Protein AF-A0A8S8ZD46-F1 (afdb_monomer_lite)

Foldseek 3Di:
DDDDDLLLVQLVVLDVVCDDVNLLVCVVVVVVVVVCVRRVVCSQVVDDPDDNLCNQLVSCLNVVVVVCVSVVFAKDAQDQDPNDTFGMKGNDPVQCVVPVVRMDTDDRD

Secondary structure (DSSP, 8-state):
-----HHHHHHHHHHHHH-HHHHHHHHHTT-HHHHHHHHHHHHHHH--SS-HHHHHHHHHHHHHHHHHHHTT---EEEEEETTEEEEEEES-HHHHHH-GGG-EEE---

Structure (mmCIF, N/CA/C/O backbone):
data_AF-A0A8S8ZD46-F1
#
_entry.id   AF-A0A8S8ZD46-F1
#
loop_
_atom_site.group_PDB
_atom_site.id
_atom_site.type_symbol
_atom_site.label_atom_id
_atom_site.label_alt_id
_atom_site.label_comp_id
_atom_site.label_asym_id
_atom_site.label_entity_id
_atom_site.label_seq_id
_atom_site.pdbx_PDB_ins_code
_atom_site.Cartn_x
_atom_site.Cartn_y
_atom_site.Cartn_z
_atom_site.occupancy
_atom_site.B_iso_or_equiv
_atom_site.auth_seq_id
_atom_site.auth_comp_id
_atom_site.auth_asym_id
_atom_site.auth_atom_id
_atom_site.pdbx_PDB_model_num
ATOM 1 N N . MET A 1 1 ? 15.246 7.289 11.666 1.00 37.81 1 MET A N 1
ATOM 2 C CA . MET A 1 1 ? 14.173 7.500 12.657 1.00 37.81 1 MET A CA 1
ATOM 3 C C . MET A 1 1 ? 13.062 8.178 11.888 1.00 37.81 1 MET A C 1
ATOM 5 O O . MET A 1 1 ? 13.289 9.280 11.414 1.00 37.81 1 MET A O 1
ATOM 9 N N . SER A 1 2 ? 11.993 7.453 11.565 1.00 46.28 2 SER A N 1
ATOM 10 C CA . SER A 1 2 ? 10.880 8.008 10.793 1.00 46.28 2 SER A CA 1
ATOM 11 C C . SER A 1 2 ? 10.233 9.128 11.597 1.00 46.28 2 SER A C 1
ATOM 13 O O . SER A 1 2 ? 9.958 8.937 12.778 1.00 46.28 2 SER A O 1
ATOM 15 N N . GLU A 1 3 ? 10.012 10.283 10.976 1.00 54.66 3 GLU A N 1
ATOM 16 C CA . GLU A 1 3 ? 9.037 11.240 11.492 1.00 54.66 3 GLU A CA 1
ATOM 17 C C . GLU A 1 3 ? 7.714 10.485 11.685 1.00 54.66 3 GLU A C 1
ATOM 19 O O . GLU A 1 3 ? 7.254 9.808 10.760 1.00 54.66 3 GLU A O 1
ATOM 24 N N . ASN A 1 4 ? 7.168 10.504 12.905 1.00 70.62 4 ASN A N 1
ATOM 25 C CA . ASN A 1 4 ? 5.890 9.861 13.204 1.00 70.62 4 ASN A CA 1
ATOM 26 C C . ASN A 1 4 ? 4.813 10.529 12.351 1.00 70.62 4 ASN A C 1
ATOM 28 O O . ASN A 1 4 ? 4.497 11.702 12.548 1.00 70.62 4 ASN A O 1
ATOM 32 N N . SER A 1 5 ? 4.284 9.788 11.382 1.00 87.50 5 SER A N 1
ATOM 33 C CA . SER A 1 5 ? 3.160 10.225 10.567 1.00 87.50 5 SER A CA 1
ATOM 34 C C . SER A 1 5 ? 1.896 9.641 11.187 1.00 87.50 5 SER A C 1
ATOM 36 O O . SER A 1 5 ? 1.765 8.415 11.188 1.00 87.50 5 SER A O 1
ATOM 38 N N . PRO A 1 6 ? 0.938 10.470 11.644 1.00 93.12 6 PRO A N 1
ATOM 39 C CA . PRO A 1 6 ? -0.323 9.978 12.199 1.00 93.12 6 PRO A CA 1
ATOM 40 C C . PRO A 1 6 ? -1.069 9.034 11.246 1.00 93.12 6 PRO A C 1
ATOM 42 O O . PRO A 1 6 ? -1.745 8.116 11.694 1.00 93.12 6 PRO A O 1
ATOM 45 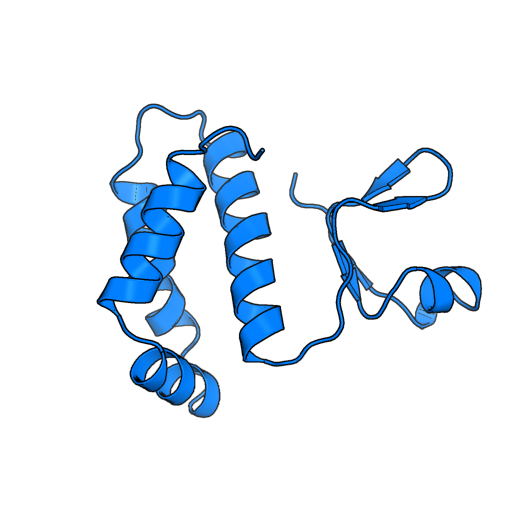N N . ILE A 1 7 ? -0.904 9.225 9.928 1.00 95.00 7 ILE A N 1
ATOM 46 C CA . ILE A 1 7 ? -1.457 8.344 8.889 1.00 95.00 7 ILE A CA 1
ATOM 47 C C . ILE A 1 7 ? -0.860 6.939 8.981 1.00 95.00 7 ILE A C 1
ATOM 49 O O . ILE A 1 7 ? -1.589 5.953 8.914 1.00 95.00 7 ILE A O 1
ATOM 53 N N . LYS A 1 8 ? 0.467 6.842 9.123 1.00 94.44 8 LYS A N 1
ATOM 54 C CA . LYS A 1 8 ? 1.169 5.555 9.218 1.00 94.44 8 LYS A CA 1
ATOM 55 C C . LYS A 1 8 ? 0.837 4.863 10.530 1.00 94.44 8 LYS A C 1
ATOM 57 O O . LYS A 1 8 ? 0.559 3.671 10.512 1.00 94.44 8 LYS A O 1
ATOM 62 N N . ASP A 1 9 ? 0.814 5.615 11.625 1.00 95.12 9 ASP A N 1
ATOM 63 C CA . ASP A 1 9 ? 0.495 5.082 12.948 1.00 95.12 9 ASP A CA 1
ATOM 64 C C . ASP A 1 9 ? -0.918 4.473 12.958 1.00 95.12 9 ASP A C 1
ATOM 66 O O . ASP A 1 9 ? -1.074 3.299 13.289 1.00 95.12 9 ASP A O 1
ATOM 70 N N . ALA A 1 10 ? -1.925 5.209 12.471 1.00 95.88 10 ALA A N 1
ATOM 71 C CA . ALA A 1 10 ? -3.298 4.708 12.373 1.00 95.88 10 ALA A CA 1
ATOM 72 C C . ALA A 1 10 ? -3.438 3.522 11.402 1.00 95.88 10 ALA A C 1
ATOM 74 O O . ALA A 1 10 ? -4.182 2.580 11.670 1.00 95.88 10 ALA A O 1
ATOM 75 N N . LEU A 1 11 ? -2.715 3.537 10.276 1.00 97.00 11 LEU A N 1
ATOM 76 C CA . LEU A 1 11 ? -2.713 2.422 9.327 1.00 97.00 11 LEU A CA 1
ATOM 77 C C . LEU A 1 11 ? -2.217 1.128 9.985 1.00 97.00 11 LEU A C 1
ATOM 79 O O . LEU A 1 11 ? -2.868 0.091 9.856 1.00 97.00 11 LEU A O 1
ATOM 83 N N . TYR A 1 12 ? -1.072 1.178 10.669 1.00 96.50 12 TYR A N 1
ATOM 84 C CA . TYR A 1 12 ? -0.498 -0.005 11.310 1.00 96.50 12 TYR A CA 1
ATOM 85 C C . TYR A 1 12 ? -1.317 -0.461 12.520 1.00 96.50 12 TYR A C 1
ATOM 87 O O . TYR A 1 12 ? -1.492 -1.664 12.691 1.00 96.50 12 TYR A O 1
ATOM 95 N N . GLU A 1 13 ? -1.918 0.460 13.277 1.00 96.88 13 GLU A N 1
ATOM 96 C CA . GLU A 1 13 ? -2.890 0.116 14.321 1.00 96.88 13 GLU A CA 1
ATOM 97 C C . GLU A 1 13 ? -4.098 -0.644 13.741 1.00 96.88 13 GLU A C 1
ATOM 99 O O . GLU A 1 13 ? -4.503 -1.678 14.272 1.00 96.88 13 GLU A O 1
ATOM 104 N N . ASN A 1 14 ? -4.649 -0.202 12.605 1.00 97.25 14 ASN A N 1
ATOM 105 C CA . ASN A 1 14 ? -5.749 -0.913 11.949 1.00 97.25 14 ASN A CA 1
ATOM 106 C C . ASN A 1 14 ? -5.335 -2.300 11.436 1.00 97.25 14 ASN A C 1
ATOM 108 O O . ASN A 1 14 ? -6.110 -3.249 11.555 1.00 97.25 14 ASN A O 1
ATOM 112 N N . ILE A 1 15 ? -4.122 -2.437 10.888 1.00 97.69 15 ILE A N 1
ATOM 113 C CA . ILE A 1 15 ? -3.565 -3.735 10.472 1.00 97.69 15 ILE A CA 1
ATOM 114 C C . ILE A 1 15 ? -3.489 -4.686 11.672 1.00 97.69 15 ILE A C 1
ATOM 116 O O . ILE A 1 15 ? -3.968 -5.819 11.588 1.00 97.69 15 ILE A O 1
ATOM 120 N N . GLU A 1 16 ? -2.942 -4.221 12.797 1.00 97.38 16 GLU A N 1
ATOM 121 C CA . GLU A 1 16 ? -2.850 -5.001 14.035 1.00 97.38 16 GLU A CA 1
ATOM 122 C C . GLU A 1 16 ? -4.235 -5.407 14.558 1.00 97.38 16 GLU A C 1
ATOM 124 O O . GLU A 1 16 ? -4.444 -6.567 14.916 1.00 97.38 16 GLU A O 1
ATOM 129 N N . ASN A 1 17 ? -5.204 -4.487 14.532 1.00 97.38 17 ASN A N 1
ATOM 130 C CA . ASN A 1 17 ? -6.574 -4.735 14.983 1.00 97.38 17 ASN A CA 1
ATOM 131 C C . ASN A 1 17 ? -7.326 -5.763 14.122 1.00 97.38 17 ASN A C 1
ATOM 133 O O . ASN A 1 17 ? -8.133 -6.533 14.648 1.00 97.38 17 ASN A O 1
ATOM 137 N N . VAL A 1 18 ? -7.097 -5.785 12.804 1.00 97.38 18 VAL A N 1
ATOM 138 C CA . VAL A 1 18 ? -7.700 -6.791 11.909 1.00 97.38 18 VAL A CA 1
ATOM 139 C C . VAL A 1 18 ? -7.020 -8.152 12.074 1.00 97.38 18 VAL A C 1
ATOM 141 O O . VAL A 1 18 ? -7.702 -9.180 12.053 1.00 97.38 18 VAL A O 1
ATOM 144 N N . GLY A 1 19 ? -5.699 -8.156 12.261 1.00 97.19 19 GLY A N 1
ATOM 145 C CA . GLY A 1 19 ? -4.886 -9.350 12.457 1.00 97.19 19 GLY A CA 1
ATOM 146 C C . GLY A 1 19 ? -4.425 -10.007 11.152 1.00 97.19 19 GLY A C 1
ATOM 147 O O . GLY A 1 19 ? -5.190 -10.177 10.200 1.00 97.19 19 GLY A O 1
ATOM 148 N N . GLU A 1 20 ? -3.161 -10.435 11.141 1.00 95.19 20 GLU A N 1
ATOM 149 C CA . GLU A 1 20 ? -2.457 -10.995 9.977 1.00 95.19 20 GLU A CA 1
ATOM 150 C C . GLU A 1 20 ? -3.205 -12.174 9.330 1.00 95.19 20 GLU A C 1
ATOM 152 O O . GLU A 1 20 ? -3.478 -12.144 8.131 1.00 95.19 20 GLU A O 1
ATOM 157 N N . GLU A 1 21 ? -3.648 -13.165 10.117 1.00 96.56 21 GLU A N 1
ATOM 158 C CA . GLU A 1 21 ? -4.374 -14.333 9.591 1.00 96.56 21 GLU A CA 1
ATOM 159 C C . GLU A 1 21 ? -5.636 -13.936 8.815 1.00 96.56 21 GLU A C 1
ATOM 161 O O . GLU A 1 21 ? -5.961 -14.520 7.776 1.00 96.56 21 GLU A O 1
ATOM 166 N N . LYS A 1 22 ? -6.368 -12.931 9.310 1.00 97.50 22 LYS A N 1
ATOM 167 C CA . LYS A 1 22 ? -7.586 -12.461 8.655 1.00 97.50 22 LYS A CA 1
ATOM 168 C C . LYS A 1 22 ? -7.252 -11.721 7.366 1.00 97.50 22 LYS A C 1
ATOM 170 O O . LYS A 1 22 ? -7.943 -11.923 6.368 1.00 97.50 22 LYS A O 1
ATOM 175 N N . ILE A 1 23 ? -6.202 -10.903 7.371 1.00 97.62 23 ILE A N 1
ATOM 176 C CA . ILE A 1 23 ? -5.731 -10.185 6.183 1.00 97.62 23 ILE A CA 1
ATOM 177 C C . ILE A 1 23 ? -5.294 -11.181 5.105 1.00 97.62 23 ILE A C 1
ATOM 179 O O . ILE A 1 23 ? -5.751 -11.077 3.968 1.00 97.62 23 ILE A O 1
ATOM 183 N N . HIS A 1 24 ? -4.515 -12.206 5.463 1.00 96.38 24 HIS A N 1
ATOM 184 C CA . HIS A 1 24 ? -4.118 -13.277 4.541 1.00 96.38 24 HIS A CA 1
ATOM 185 C C . HIS A 1 24 ? -5.319 -14.007 3.951 1.00 96.38 24 HIS A C 1
ATOM 187 O O . HIS A 1 24 ? -5.375 -14.221 2.742 1.00 96.38 24 HIS A O 1
ATOM 193 N N . GLN A 1 25 ? -6.320 -14.347 4.768 1.00 97.50 25 GLN A N 1
ATOM 194 C CA . GLN A 1 25 ? -7.554 -14.951 4.263 1.00 97.50 25 GLN A CA 1
ATOM 195 C C . GLN A 1 25 ? -8.274 -14.041 3.266 1.00 97.50 25 GLN A C 1
ATOM 197 O O . GLN A 1 25 ? -8.801 -14.531 2.270 1.00 97.50 25 GLN A O 1
ATOM 202 N N . LEU A 1 26 ? -8.331 -12.732 3.516 1.00 97.62 26 LEU A N 1
ATOM 203 C CA . LEU A 1 26 ? -8.965 -11.792 2.594 1.00 97.62 26 LEU A CA 1
ATOM 204 C C . LEU A 1 26 ? -8.182 -11.674 1.279 1.00 97.62 26 LEU A C 1
ATOM 206 O O . LEU A 1 26 ? -8.805 -11.695 0.219 1.00 97.62 26 LEU A O 1
ATOM 210 N N . LEU A 1 27 ? -6.846 -11.629 1.337 1.00 95.75 27 LEU A N 1
ATOM 211 C CA . LEU A 1 27 ? -5.974 -11.606 0.155 1.00 95.75 27 LEU A CA 1
ATOM 212 C C . LEU A 1 27 ? -6.148 -12.870 -0.695 1.00 95.75 27 LEU A C 1
ATOM 214 O O . LEU A 1 27 ? -6.366 -12.770 -1.896 1.00 95.75 27 LEU A O 1
ATOM 218 N N . LEU A 1 28 ? -6.145 -14.052 -0.070 1.00 95.81 28 LEU A N 1
ATOM 219 C CA . LEU A 1 28 ? -6.335 -15.338 -0.757 1.00 95.81 28 LEU A CA 1
ATOM 220 C C . LEU A 1 28 ? -7.707 -15.484 -1.431 1.00 95.81 28 LEU A C 1
ATOM 222 O O . LEU A 1 28 ? -7.865 -16.316 -2.319 1.00 95.81 28 LEU A O 1
ATOM 226 N N . ASN A 1 29 ? -8.701 -14.715 -0.987 1.00 96.56 29 ASN A N 1
ATOM 227 C CA . ASN A 1 29 ? -10.061 -14.730 -1.525 1.00 96.56 29 ASN A CA 1
ATOM 228 C C . ASN A 1 29 ? -10.372 -13.502 -2.402 1.00 96.56 29 ASN A C 1
ATOM 230 O O . ASN A 1 29 ? -11.551 -13.214 -2.640 1.00 96.56 29 ASN A O 1
ATOM 234 N N . ASP A 1 30 ? -9.346 -12.756 -2.829 1.00 95.00 30 ASP A N 1
ATOM 235 C CA . ASP A 1 30 ? -9.452 -11.543 -3.651 1.00 95.00 30 ASP A CA 1
ATOM 236 C C . ASP A 1 30 ? -10.402 -10.478 -3.062 1.00 95.00 30 ASP A C 1
ATOM 238 O O . ASP A 1 30 ? -11.063 -9.717 -3.776 1.00 95.00 30 ASP A O 1
ATOM 242 N N . LYS A 1 31 ? -10.509 -10.405 -1.728 1.00 97.19 31 LYS A N 1
ATOM 243 C CA . LYS A 1 31 ? -11.406 -9.483 -1.008 1.00 97.19 31 LYS A CA 1
ATOM 244 C C . LYS A 1 31 ? -10.766 -8.117 -0.760 1.00 97.19 31 LYS A C 1
ATOM 246 O O . LYS A 1 31 ? -10.874 -7.568 0.331 1.00 97.19 31 LYS A O 1
ATOM 251 N N . PHE A 1 32 ? -10.133 -7.537 -1.778 1.00 93.00 32 PHE A N 1
ATOM 252 C CA . PHE A 1 32 ? -9.381 -6.281 -1.656 1.00 93.00 32 PHE A CA 1
ATOM 253 C C . PHE A 1 32 ? -10.222 -5.101 -1.149 1.00 93.00 32 PHE A C 1
ATOM 255 O O . PHE A 1 32 ? -9.740 -4.327 -0.326 1.00 93.00 32 PHE A O 1
ATOM 262 N N . SER A 1 33 ? -11.487 -4.988 -1.573 1.00 95.81 33 SER A N 1
ATOM 263 C CA . SER A 1 33 ? -12.402 -3.952 -1.067 1.00 95.81 33 SER A CA 1
ATOM 264 C C . SER A 1 33 ? -12.614 -4.065 0.442 1.00 95.81 33 SER A C 1
ATOM 266 O O . SER A 1 33 ? -12.526 -3.067 1.141 1.00 95.81 33 SER A O 1
ATOM 268 N N . GLU A 1 34 ? -12.796 -5.283 0.959 1.00 97.44 34 GLU A N 1
ATOM 269 C CA . GLU A 1 34 ? -12.987 -5.514 2.395 1.00 97.44 34 GLU A CA 1
ATOM 270 C C . GLU A 1 34 ? -11.707 -5.209 3.191 1.00 97.44 34 GLU A C 1
ATOM 272 O O . GLU A 1 34 ? -11.779 -4.697 4.307 1.00 97.44 34 GLU A O 1
ATOM 277 N N . ILE A 1 35 ? -10.527 -5.482 2.621 1.00 96.94 35 ILE A N 1
ATOM 278 C CA . ILE A 1 35 ? -9.246 -5.089 3.228 1.00 96.94 35 ILE A CA 1
ATOM 279 C C . ILE A 1 35 ? -9.168 -3.561 3.323 1.00 96.94 35 ILE A C 1
ATOM 281 O O . ILE A 1 35 ? -8.835 -3.027 4.379 1.00 96.94 35 ILE A O 1
ATOM 285 N N . PHE A 1 36 ? -9.515 -2.848 2.247 1.00 96.19 36 PHE A N 1
ATOM 286 C CA . PHE A 1 36 ? -9.500 -1.388 2.238 1.00 96.19 36 PHE A CA 1
ATOM 287 C C . PHE A 1 36 ? -10.507 -0.787 3.229 1.00 96.19 36 PHE A C 1
ATOM 289 O O . PHE A 1 36 ? -10.119 0.069 4.019 1.00 96.19 36 PHE A O 1
ATOM 296 N N . GLU A 1 37 ? -11.751 -1.268 3.249 1.00 96.88 37 GLU A N 1
ATOM 297 C CA . GLU A 1 37 ? -12.802 -0.821 4.180 1.00 96.88 37 GLU A CA 1
ATOM 298 C C . GLU A 1 37 ? -12.399 -1.011 5.650 1.00 96.88 37 GLU A C 1
ATOM 300 O O . GLU A 1 37 ? -12.718 -0.188 6.504 1.00 96.88 37 GLU A O 1
ATOM 305 N N . LYS A 1 38 ? -11.685 -2.099 5.967 1.00 96.25 38 LYS A N 1
ATOM 306 C CA . LYS A 1 38 ? -11.268 -2.398 7.345 1.00 96.25 38 LYS A CA 1
ATOM 307 C C . LYS A 1 38 ? -10.002 -1.669 7.778 1.00 96.25 38 LYS A C 1
ATOM 309 O O . LYS A 1 38 ? -9.837 -1.437 8.970 1.00 96.25 38 LYS A O 1
ATOM 314 N N . ILE A 1 39 ? -9.100 -1.370 6.844 1.00 97.19 39 ILE A N 1
ATOM 315 C CA . ILE A 1 39 ? -7.745 -0.904 7.166 1.00 97.19 39 ILE A CA 1
ATOM 316 C C . ILE A 1 39 ? -7.505 0.531 6.700 1.00 97.19 39 ILE A C 1
ATOM 318 O O . ILE A 1 39 ? -7.050 1.360 7.486 1.00 97.19 39 ILE A O 1
ATOM 322 N N . GLY A 1 40 ? -7.796 0.830 5.433 1.00 95.12 40 GLY A N 1
ATOM 323 C CA . GLY A 1 40 ? -7.473 2.111 4.803 1.00 95.12 40 GLY A CA 1
ATOM 324 C C . GLY A 1 40 ? -8.541 3.184 5.004 1.00 95.12 40 GLY A C 1
ATOM 325 O O . GLY A 1 40 ? -8.214 4.329 5.311 1.00 95.12 40 GLY A O 1
ATOM 326 N N . GLU A 1 41 ? -9.818 2.828 4.867 1.00 95.25 41 GLU A N 1
ATOM 327 C CA . GLU A 1 41 ? -10.925 3.778 5.005 1.00 95.25 41 GLU A CA 1
ATOM 328 C C . GLU A 1 41 ? -10.986 4.458 6.387 1.00 95.25 41 GLU A C 1
ATOM 330 O O . GLU A 1 41 ? -11.131 5.686 6.417 1.00 95.25 41 GLU A O 1
ATOM 335 N N . PRO A 1 42 ? -10.782 3.754 7.522 1.00 95.50 42 PRO A N 1
ATOM 336 C CA . PRO A 1 42 ? -10.796 4.398 8.834 1.00 95.50 42 PRO A CA 1
ATOM 337 C C . PRO A 1 42 ? -9.707 5.469 8.974 1.00 95.50 42 PRO A C 1
ATOM 339 O O . PRO A 1 42 ? -9.972 6.548 9.495 1.00 95.50 42 PRO A O 1
ATOM 342 N N . VAL A 1 43 ? -8.516 5.256 8.396 1.00 94.38 43 VAL A N 1
ATOM 343 C CA . VAL A 1 43 ? -7.426 6.254 8.411 1.00 94.38 43 VAL A CA 1
ATOM 344 C C . VAL A 1 43 ? -7.866 7.568 7.755 1.00 94.38 43 VAL A C 1
ATOM 346 O O . VAL A 1 43 ? -7.568 8.655 8.255 1.00 94.38 43 VAL A O 1
ATOM 349 N N . ILE A 1 44 ? -8.612 7.484 6.648 1.00 91.88 44 ILE A N 1
ATOM 350 C CA . ILE A 1 44 ? -9.119 8.658 5.923 1.00 91.88 44 ILE A CA 1
ATOM 351 C C . ILE A 1 44 ? -10.182 9.396 6.745 1.00 91.88 44 ILE A C 1
ATOM 353 O O . ILE A 1 44 ? -10.213 10.634 6.727 1.00 91.88 44 ILE A O 1
ATOM 357 N N . GLN A 1 45 ? -11.054 8.646 7.423 1.00 91.38 45 GLN A N 1
ATOM 358 C CA . GLN A 1 45 ? -12.194 9.169 8.178 1.00 91.38 45 GLN A CA 1
ATOM 359 C C . GLN A 1 45 ? -11.782 9.787 9.523 1.00 91.38 45 GLN A C 1
ATOM 361 O O . GLN A 1 45 ? -12.298 10.851 9.893 1.00 91.38 45 GLN A O 1
ATOM 366 N N . ASP A 1 46 ? -10.839 9.154 10.221 1.00 89.75 46 ASP A N 1
ATOM 367 C CA . ASP A 1 46 ? -10.436 9.518 11.579 1.00 89.75 46 ASP A CA 1
ATOM 368 C C . ASP A 1 46 ? -9.462 10.701 11.592 1.00 89.75 46 ASP A C 1
ATOM 370 O O . ASP A 1 46 ? -9.516 11.556 12.483 1.00 89.75 46 ASP A O 1
ATOM 374 N N . ILE A 1 47 ? -8.617 10.827 10.563 1.00 88.50 47 ILE A N 1
ATOM 375 C CA . ILE A 1 47 ? -7.599 11.879 10.492 1.00 88.50 47 ILE A CA 1
ATOM 376 C C . ILE A 1 47 ? -8.067 13.019 9.581 1.00 88.50 47 ILE A C 1
ATOM 378 O O . ILE A 1 47 ? -7.975 12.981 8.350 1.00 88.50 47 ILE A O 1
ATOM 382 N N . LYS A 1 48 ? -8.569 14.082 10.218 1.00 87.00 48 LYS A N 1
ATOM 383 C CA . LYS A 1 48 ? -9.123 15.275 9.546 1.00 87.00 48 LYS A CA 1
ATOM 384 C C . LYS A 1 48 ? -8.190 16.485 9.524 1.00 87.00 48 LYS A C 1
ATOM 386 O O . LYS A 1 48 ? -8.467 17.445 8.819 1.00 87.00 48 LYS A O 1
ATOM 391 N N . SER A 1 49 ? -7.125 16.470 10.324 1.00 88.25 49 SER A N 1
ATOM 392 C CA . SER A 1 49 ? -6.231 17.620 10.523 1.00 88.25 49 SER A CA 1
ATOM 393 C C . SER A 1 49 ? -5.083 17.710 9.516 1.00 88.25 49 SER A C 1
ATOM 395 O O . SER A 1 49 ? -4.325 18.673 9.565 1.00 88.25 49 SER A O 1
ATOM 397 N N . ILE A 1 50 ? -4.930 16.704 8.655 1.00 89.25 50 ILE A N 1
ATOM 398 C CA . ILE A 1 50 ? -3.893 16.632 7.623 1.00 89.25 50 ILE A CA 1
ATOM 399 C C . ILE A 1 50 ? -4.525 17.012 6.285 1.00 89.25 50 ILE A C 1
ATOM 401 O O . ILE A 1 50 ? -5.686 16.681 6.031 1.00 89.25 50 ILE A O 1
ATOM 405 N N . GLU A 1 51 ? -3.766 17.734 5.466 1.00 92.06 51 GLU A N 1
ATOM 406 C CA . GLU A 1 51 ? -4.171 18.118 4.117 1.00 92.06 51 GLU A CA 1
ATOM 407 C C . GLU A 1 51 ? -4.501 16.858 3.288 1.00 92.06 51 GLU A C 1
ATOM 409 O O . GLU A 1 51 ? -3.912 15.794 3.486 1.00 92.06 51 GLU A O 1
ATOM 414 N N . GLU A 1 52 ? -5.531 16.929 2.440 1.00 90.25 52 GLU A N 1
ATOM 415 C CA . GLU A 1 52 ? -6.090 15.737 1.795 1.00 90.25 52 GLU A CA 1
ATOM 416 C C . GLU A 1 52 ? -5.069 15.030 0.910 1.00 90.25 52 GLU A C 1
ATOM 418 O O . GLU A 1 52 ? -4.945 13.810 0.986 1.00 90.25 52 GLU A O 1
ATOM 423 N N . TYR A 1 53 ? -4.325 15.783 0.108 1.00 89.44 53 TYR A N 1
ATOM 424 C CA . TYR A 1 53 ? -3.336 15.234 -0.802 1.00 89.44 53 TYR A CA 1
ATOM 425 C C . TYR A 1 53 ? -2.190 14.550 -0.037 1.00 89.44 53 TYR A C 1
ATOM 427 O O . TYR A 1 53 ? -1.906 13.379 -0.290 1.00 89.44 53 TYR A O 1
ATOM 435 N N . GLU A 1 54 ? -1.638 15.190 1.000 1.00 90.50 54 GLU A N 1
ATOM 436 C CA . GLU A 1 54 ? -0.661 14.555 1.903 1.00 90.50 54 GLU A CA 1
ATOM 437 C C . GLU A 1 54 ? -1.217 13.274 2.551 1.00 90.50 54 GLU A C 1
ATOM 439 O O . GLU A 1 54 ? -0.533 12.244 2.621 1.00 90.50 54 GLU A O 1
ATOM 444 N N . LYS A 1 55 ? -2.474 13.315 3.009 1.00 92.44 55 LYS A N 1
ATOM 445 C CA . LYS A 1 55 ? -3.146 12.180 3.649 1.00 92.44 55 LYS A CA 1
ATOM 446 C C . LYS A 1 55 ? -3.289 10.996 2.696 1.00 92.44 55 LYS A C 1
ATOM 448 O O . LYS A 1 55 ? -2.910 9.879 3.057 1.00 92.44 55 LYS A O 1
ATOM 453 N N . TYR A 1 56 ? -3.837 11.221 1.504 1.00 92.81 56 TYR A N 1
ATOM 454 C CA . TYR A 1 56 ? -4.063 10.159 0.526 1.00 92.81 56 TYR A CA 1
ATOM 455 C C . TYR A 1 56 ? -2.746 9.615 -0.031 1.00 92.81 56 TYR A C 1
ATOM 457 O O . TYR A 1 56 ? -2.605 8.395 -0.106 1.00 92.81 56 TYR A O 1
ATOM 465 N N . GLY A 1 57 ? -1.770 10.476 -0.340 1.00 92.94 57 GLY A N 1
ATOM 466 C CA . GLY A 1 57 ? -0.452 10.055 -0.820 1.00 92.94 57 GLY A CA 1
ATOM 467 C C . GLY A 1 57 ? 0.280 9.187 0.205 1.00 92.94 57 GLY A C 1
ATOM 468 O O . GLY A 1 57 ? 0.709 8.074 -0.103 1.00 92.94 57 GLY A O 1
ATOM 469 N N . THR A 1 58 ? 0.317 9.629 1.468 1.00 93.31 58 THR A N 1
ATOM 470 C CA . THR A 1 58 ? 0.970 8.876 2.552 1.00 93.31 58 THR A CA 1
ATOM 471 C C . THR A 1 58 ? 0.300 7.526 2.805 1.00 93.31 58 THR A C 1
ATOM 473 O O . THR A 1 58 ? 0.992 6.519 3.017 1.00 93.31 58 THR A O 1
ATOM 476 N N . LEU A 1 59 ? -1.038 7.489 2.793 1.00 95.31 59 LEU A N 1
ATOM 477 C CA . LEU A 1 59 ? -1.800 6.253 2.952 1.00 95.31 59 LEU A CA 1
ATOM 478 C C . LEU A 1 59 ? -1.535 5.304 1.782 1.00 95.31 59 LEU A C 1
ATOM 480 O O . LEU A 1 59 ? -1.236 4.136 2.013 1.00 95.31 59 LEU A O 1
ATOM 484 N N . ALA A 1 60 ? -1.601 5.798 0.546 1.00 94.75 60 ALA A N 1
ATOM 485 C CA . ALA A 1 60 ? -1.387 4.991 -0.646 1.00 94.75 60 ALA A CA 1
ATOM 486 C C . ALA A 1 60 ? 0.031 4.398 -0.687 1.00 94.75 60 ALA A C 1
ATOM 488 O O . ALA A 1 60 ? 0.165 3.188 -0.881 1.00 94.75 60 ALA A O 1
ATOM 489 N N . GLU A 1 61 ? 1.073 5.195 -0.413 1.00 94.75 61 GLU A N 1
ATOM 490 C CA . GLU A 1 61 ? 2.467 4.723 -0.352 1.00 94.75 61 GLU A CA 1
ATOM 491 C C . GLU A 1 61 ? 2.629 3.620 0.707 1.00 94.75 61 GLU A C 1
ATOM 493 O O . GLU A 1 61 ? 3.166 2.538 0.441 1.00 94.75 61 GLU A O 1
ATOM 498 N N . SER A 1 62 ? 2.147 3.883 1.925 1.00 94.88 62 SER A N 1
ATOM 499 C CA . SER A 1 62 ? 2.370 3.005 3.079 1.00 94.88 62 SER A CA 1
ATOM 500 C C . SER A 1 62 ? 1.551 1.722 2.987 1.00 94.88 62 SER A C 1
ATOM 502 O O . SER A 1 62 ? 2.066 0.637 3.262 1.00 94.88 62 SER A O 1
ATOM 504 N N . PHE A 1 63 ? 0.297 1.824 2.551 1.00 96.19 63 PHE A N 1
ATOM 505 C CA . PHE A 1 63 ? -0.587 0.674 2.432 1.00 96.19 63 PHE A CA 1
ATOM 506 C C . PHE A 1 63 ? -0.198 -0.218 1.252 1.00 96.19 63 PHE A C 1
ATOM 508 O O . PHE A 1 63 ? -0.165 -1.438 1.400 1.00 96.19 63 PHE A O 1
ATOM 515 N N . THR A 1 64 ? 0.206 0.368 0.117 1.00 95.62 64 THR A N 1
ATOM 516 C CA . THR A 1 64 ? 0.756 -0.403 -1.011 1.00 95.62 64 THR A CA 1
ATOM 517 C C . THR A 1 64 ? 2.009 -1.163 -0.590 1.00 95.62 64 THR A C 1
ATOM 519 O O . THR A 1 64 ? 2.147 -2.343 -0.903 1.00 95.62 64 THR A O 1
ATOM 522 N N . HIS A 1 65 ? 2.904 -0.524 0.172 1.00 95.12 65 HIS A N 1
ATOM 523 C CA . HIS A 1 65 ? 4.093 -1.198 0.686 1.00 95.12 65 HIS A CA 1
ATOM 524 C C . HIS A 1 65 ? 3.756 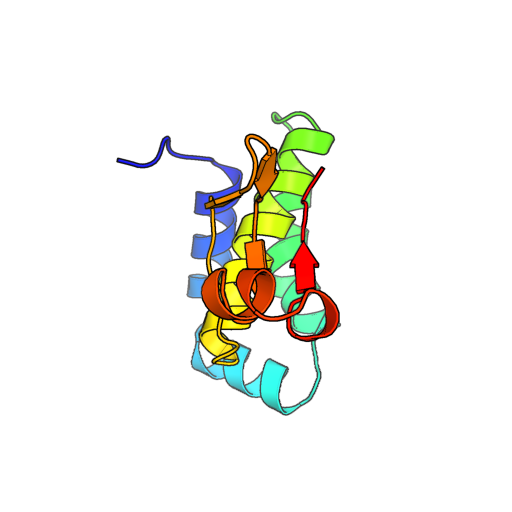-2.406 1.569 1.00 95.12 65 HIS A C 1
ATOM 526 O O . HIS A 1 65 ? 4.364 -3.467 1.408 1.00 95.12 65 HIS A O 1
ATOM 532 N N . TYR A 1 66 ? 2.797 -2.250 2.485 1.00 96.12 66 TYR A N 1
ATOM 533 C CA . TYR A 1 66 ? 2.319 -3.350 3.316 1.00 96.12 66 TYR A CA 1
ATOM 534 C C . TYR A 1 66 ? 1.777 -4.495 2.452 1.00 96.12 66 TYR A C 1
ATOM 536 O O . TYR A 1 66 ? 2.282 -5.611 2.523 1.00 96.12 66 TYR A O 1
ATOM 544 N N . LEU A 1 67 ? 0.839 -4.201 1.549 1.00 95.69 67 LEU A N 1
ATOM 545 C CA . LEU A 1 67 ? 0.224 -5.195 0.669 1.00 95.69 67 LEU A CA 1
ATOM 546 C C . LEU A 1 67 ? 1.253 -5.950 -0.184 1.00 95.69 67 LEU A C 1
ATOM 548 O O . LEU A 1 67 ? 1.172 -7.169 -0.316 1.00 95.69 67 LEU A O 1
ATOM 552 N N . PHE A 1 68 ? 2.244 -5.257 -0.745 1.00 95.81 68 PHE A N 1
ATOM 553 C CA . PHE A 1 68 ? 3.306 -5.906 -1.518 1.00 95.81 68 PHE A CA 1
ATOM 554 C C . PHE A 1 68 ? 4.182 -6.811 -0.657 1.00 95.81 68 PHE A C 1
ATOM 556 O O . PHE A 1 68 ? 4.616 -7.855 -1.138 1.00 95.81 68 PHE A O 1
ATOM 563 N N . THR A 1 69 ? 4.406 -6.444 0.606 1.00 94.88 69 THR A N 1
ATOM 564 C CA . THR A 1 69 ? 5.132 -7.287 1.562 1.00 94.88 69 THR A CA 1
ATOM 565 C C . THR A 1 69 ? 4.359 -8.577 1.833 1.00 94.88 69 THR A C 1
ATOM 567 O O . THR A 1 69 ? 4.923 -9.656 1.671 1.00 94.88 69 THR A O 1
ATOM 570 N N . GLU A 1 70 ? 3.060 -8.480 2.130 1.00 94.56 70 GLU A N 1
ATOM 571 C CA . GLU A 1 70 ? 2.193 -9.645 2.375 1.00 94.56 70 GLU A CA 1
ATOM 572 C C . GLU A 1 70 ? 2.068 -10.560 1.149 1.00 94.56 70 GLU A C 1
ATOM 574 O O . GLU A 1 70 ? 2.042 -11.783 1.264 1.00 94.56 70 GLU A O 1
ATOM 579 N N . MET A 1 71 ? 2.030 -9.977 -0.052 1.00 93.62 71 MET A N 1
ATOM 580 C CA . MET A 1 71 ? 1.942 -10.721 -1.313 1.00 93.62 71 MET A CA 1
ATOM 581 C C . MET A 1 71 ? 3.303 -11.175 -1.861 1.00 93.62 71 MET A C 1
ATOM 583 O O . MET A 1 71 ? 3.353 -11.772 -2.936 1.00 93.62 71 MET A O 1
ATOM 587 N N . LEU A 1 72 ? 4.405 -10.891 -1.155 1.00 95.50 72 LEU A N 1
ATOM 588 C CA . LEU A 1 72 ? 5.775 -11.187 -1.588 1.00 95.50 72 LEU A CA 1
ATOM 589 C C . LEU A 1 72 ? 6.118 -10.606 -2.974 1.00 95.50 72 LEU A C 1
ATOM 591 O O . LEU A 1 72 ? 6.918 -11.171 -3.723 1.00 95.50 72 LEU A O 1
ATOM 595 N N . ILE A 1 73 ? 5.524 -9.461 -3.319 1.00 96.19 73 ILE A N 1
ATOM 596 C CA . ILE A 1 73 ? 5.823 -8.739 -4.554 1.00 96.19 73 ILE A CA 1
ATOM 597 C C . ILE A 1 73 ? 7.155 -8.002 -4.356 1.00 96.19 73 ILE A C 1
ATOM 599 O O . ILE A 1 73 ? 7.243 -7.113 -3.500 1.00 96.19 73 ILE A O 1
ATOM 603 N N . PRO A 1 74 ? 8.207 -8.329 -5.133 1.00 96.44 74 PRO A N 1
ATOM 604 C CA . PRO A 1 74 ? 9.488 -7.653 -5.011 1.00 96.44 74 PRO A CA 1
ATOM 605 C C . PRO A 1 74 ? 9.308 -6.176 -5.348 1.00 96.44 74 PRO A C 1
ATOM 607 O O . PRO A 1 74 ? 8.810 -5.829 -6.415 1.00 96.44 74 PRO A O 1
ATOM 610 N N . SER A 1 75 ? 9.702 -5.305 -4.429 1.00 96.62 75 SER A N 1
ATOM 611 C CA . SER A 1 75 ? 9.671 -3.868 -4.657 1.00 96.62 75 SER A CA 1
ATOM 612 C C . SER A 1 75 ? 10.781 -3.162 -3.891 1.00 96.62 75 SER A C 1
ATOM 614 O O . SER A 1 75 ? 11.259 -3.627 -2.853 1.00 96.62 75 SER A O 1
ATOM 616 N N . GLN A 1 76 ? 11.200 -2.019 -4.415 1.00 95.06 76 GLN A N 1
ATOM 617 C CA . GLN A 1 76 ? 12.119 -1.096 -3.762 1.00 95.06 76 GLN A CA 1
ATOM 618 C C . GLN A 1 76 ? 11.416 0.249 -3.578 1.00 95.06 76 GLN A C 1
ATOM 620 O O . GLN A 1 76 ? 10.586 0.618 -4.404 1.00 95.06 76 GLN A O 1
ATOM 625 N N . ARG A 1 77 ? 11.739 0.979 -2.505 1.00 93.44 77 ARG A N 1
ATOM 626 C CA . ARG A 1 77 ? 11.107 2.263 -2.160 1.00 93.44 77 ARG A CA 1
ATOM 627 C C . ARG A 1 77 ? 12.124 3.380 -2.004 1.00 93.44 77 ARG A C 1
ATOM 629 O O . ARG A 1 77 ? 13.260 3.091 -1.628 1.00 93.44 77 ARG A O 1
ATOM 636 N N . LYS A 1 78 ? 11.676 4.626 -2.199 1.00 87.62 78 LYS A N 1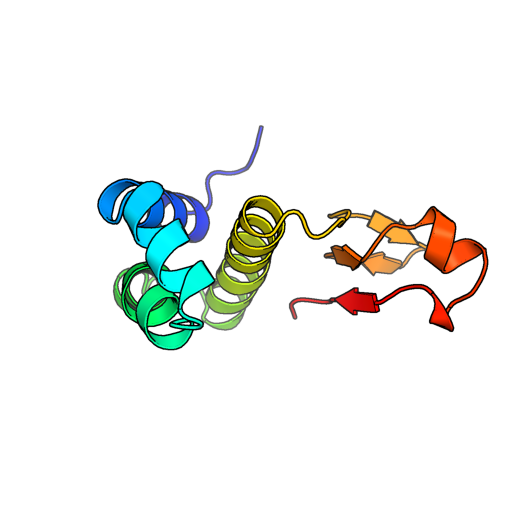
ATOM 637 C CA . LYS A 1 78 ? 12.460 5.858 -1.984 1.00 87.62 78 LYS A CA 1
ATOM 638 C C . LYS A 1 78 ? 13.803 5.803 -2.708 1.00 87.62 78 LYS A C 1
ATOM 640 O O . LYS A 1 78 ? 14.869 5.769 -2.092 1.00 87.62 78 LYS A O 1
ATOM 645 N N . ILE A 1 79 ? 13.721 5.685 -4.028 1.00 91.88 79 ILE A N 1
ATOM 646 C CA . ILE A 1 79 ? 14.859 5.427 -4.906 1.00 91.88 79 ILE A CA 1
ATOM 647 C C . ILE A 1 79 ? 15.139 6.679 -5.719 1.00 91.88 79 ILE A C 1
ATOM 649 O O . ILE A 1 79 ? 14.232 7.233 -6.326 1.00 91.88 79 ILE A O 1
ATOM 653 N N . SER A 1 80 ? 16.409 7.057 -5.822 1.00 90.81 80 SER A N 1
ATOM 654 C CA . SER A 1 80 ? 16.836 8.095 -6.756 1.00 90.81 80 SER A CA 1
ATOM 655 C C . SER A 1 80 ? 17.289 7.463 -8.076 1.00 90.81 80 SER A C 1
ATOM 657 O O . SER A 1 80 ? 18.191 6.613 -8.094 1.00 90.81 80 SER A O 1
ATOM 659 N N . PHE A 1 81 ? 16.675 7.858 -9.191 1.00 89.81 81 PHE A N 1
ATOM 660 C CA . PHE A 1 81 ? 17.039 7.418 -10.539 1.00 89.81 81 PHE A CA 1
ATOM 661 C C . PHE A 1 81 ? 17.096 8.613 -11.489 1.00 89.81 81 PHE A C 1
ATOM 663 O O . PHE A 1 81 ? 16.119 9.330 -11.644 1.00 89.81 81 PHE A O 1
ATOM 670 N N . GLU A 1 82 ? 18.255 8.846 -12.110 1.00 87.94 82 GLU A N 1
ATOM 671 C CA . GLU A 1 82 ? 18.469 9.970 -13.043 1.00 87.94 82 GLU A CA 1
ATOM 672 C C . GLU A 1 82 ? 18.064 11.348 -12.474 1.00 87.94 82 GLU A C 1
ATOM 674 O O . GLU A 1 82 ? 17.568 12.213 -13.190 1.00 87.94 82 GLU A O 1
ATOM 679 N N . ASN A 1 83 ? 18.320 11.569 -11.177 1.00 89.25 83 ASN A N 1
ATOM 680 C CA . ASN A 1 83 ? 17.920 12.759 -10.406 1.00 89.25 83 ASN A CA 1
ATOM 681 C C . ASN A 1 83 ? 16.399 12.934 -10.232 1.00 89.25 83 ASN A C 1
ATOM 683 O O . ASN A 1 83 ? 15.946 14.023 -9.879 1.00 89.25 83 ASN A O 1
ATOM 687 N N . ILE A 1 84 ? 15.620 11.880 -10.469 1.00 89.75 84 ILE A N 1
ATOM 688 C CA . ILE A 1 84 ? 14.195 11.804 -10.158 1.00 89.75 84 ILE A CA 1
ATOM 689 C C . ILE A 1 84 ? 14.038 10.924 -8.917 1.00 89.75 84 ILE A C 1
ATOM 691 O O . ILE A 1 84 ? 14.549 9.802 -8.872 1.00 89.75 84 ILE A O 1
ATOM 695 N N . GLU A 1 85 ? 13.334 11.437 -7.913 1.00 91.00 85 GLU A N 1
ATOM 696 C CA . GLU A 1 85 ? 12.942 10.653 -6.744 1.00 91.00 85 GLU A CA 1
ATOM 697 C C . GLU A 1 85 ? 11.700 9.830 -7.087 1.00 91.00 85 GLU A C 1
ATOM 699 O O . GLU A 1 85 ? 10.690 10.364 -7.545 1.00 91.00 85 GLU A O 1
ATOM 704 N N . LEU A 1 86 ? 11.809 8.519 -6.902 1.00 92.25 86 LEU A N 1
ATOM 705 C CA . LEU A 1 86 ? 10.767 7.544 -7.178 1.00 92.25 86 LEU A CA 1
ATOM 706 C C . LEU A 1 86 ? 10.276 6.946 -5.864 1.00 92.25 86 LEU A C 1
ATOM 708 O O . LEU A 1 86 ? 11.076 6.465 -5.052 1.00 92.25 86 LEU A O 1
ATOM 712 N N . ASP A 1 87 ? 8.958 6.909 -5.685 1.00 93.38 87 ASP A N 1
ATOM 713 C CA . ASP A 1 87 ? 8.366 6.358 -4.469 1.00 93.38 87 ASP A CA 1
ATOM 714 C C . ASP A 1 87 ? 8.546 4.846 -4.411 1.00 93.38 87 ASP A C 1
ATOM 716 O O . ASP A 1 87 ? 8.969 4.314 -3.379 1.00 93.38 87 ASP A O 1
ATOM 720 N N . MET A 1 88 ? 8.276 4.150 -5.522 1.00 95.31 88 MET A N 1
ATOM 721 C CA . MET A 1 88 ? 8.399 2.698 -5.588 1.00 95.31 88 MET A CA 1
ATOM 722 C C . MET A 1 88 ? 8.720 2.174 -6.994 1.00 95.31 88 MET A C 1
ATOM 724 O O . MET A 1 88 ? 8.281 2.723 -8.004 1.00 95.31 88 MET A O 1
ATOM 728 N N . ILE A 1 89 ? 9.465 1.068 -7.053 1.00 96.12 89 ILE A N 1
ATOM 729 C CA . ILE A 1 89 ? 9.736 0.306 -8.278 1.00 96.12 89 ILE A CA 1
ATOM 730 C C . ILE A 1 89 ? 9.470 -1.179 -8.035 1.00 96.12 89 ILE A C 1
ATOM 732 O O . ILE A 1 89 ? 9.872 -1.712 -7.000 1.00 96.12 89 ILE A O 1
ATOM 736 N N . ILE A 1 90 ? 8.870 -1.847 -9.020 1.00 96.94 90 ILE A N 1
ATOM 737 C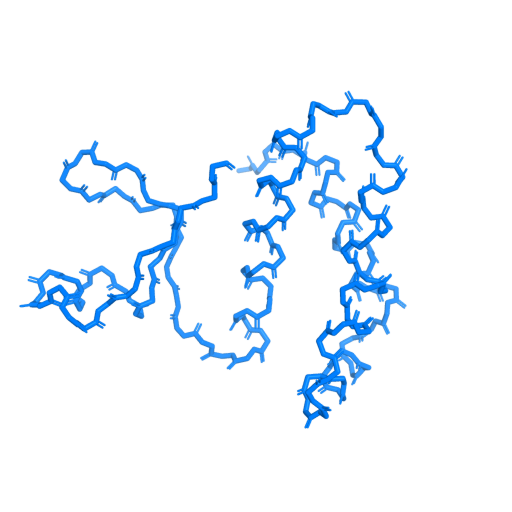 CA . ILE A 1 90 ? 8.736 -3.306 -9.121 1.00 96.94 90 ILE A CA 1
ATOM 738 C C . ILE A 1 90 ? 9.511 -3.771 -10.368 1.00 96.94 90 ILE A C 1
ATOM 740 O O . ILE A 1 90 ? 9.312 -3.181 -11.421 1.00 96.94 90 ILE A O 1
ATOM 744 N N . PRO A 1 91 ? 10.347 -4.821 -10.318 1.00 96.06 91 PRO A N 1
ATOM 745 C CA . PRO A 1 91 ? 10.791 -5.486 -9.103 1.00 96.06 91 PRO A CA 1
ATOM 746 C C . PRO A 1 91 ? 11.872 -4.678 -8.368 1.00 96.06 91 PRO A C 1
ATOM 748 O O . PRO A 1 91 ? 11.949 -4.718 -7.143 1.00 96.06 91 PRO A O 1
ATOM 751 N N . ASN A 1 92 ? 12.740 -3.978 -9.107 1.00 95.94 92 ASN A N 1
ATOM 752 C CA . ASN A 1 92 ? 13.876 -3.231 -8.572 1.00 95.94 92 ASN A CA 1
ATOM 753 C C . ASN A 1 92 ? 14.520 -2.321 -9.640 1.00 95.94 92 ASN A C 1
ATOM 755 O O . ASN A 1 92 ? 14.230 -2.408 -10.834 1.00 95.94 92 ASN A O 1
ATOM 759 N N . LEU A 1 93 ? 15.443 -1.471 -9.192 1.00 94.94 93 LEU A N 1
ATOM 760 C CA . LEU A 1 93 ? 16.208 -0.539 -10.015 1.00 94.94 93 LEU A CA 1
ATOM 761 C C . LEU A 1 93 ? 17.161 -1.224 -11.008 1.00 94.94 93 LEU A C 1
ATOM 763 O O . LEU A 1 93 ? 17.481 -0.646 -12.044 1.00 94.94 93 LEU A O 1
ATOM 767 N N . GLU A 1 94 ? 17.658 -2.423 -10.692 1.00 95.31 94 GLU A N 1
ATOM 768 C CA . GLU A 1 94 ? 18.567 -3.157 -11.579 1.00 95.31 94 GLU A CA 1
ATOM 769 C C . GLU A 1 94 ? 17.847 -3.566 -12.868 1.00 95.31 94 GLU A C 1
ATOM 771 O O . GLU A 1 94 ? 18.383 -3.369 -13.957 1.00 95.31 94 GLU A O 1
ATOM 776 N N . GLU A 1 95 ? 16.614 -4.059 -12.751 1.00 96.75 95 GLU A N 1
ATOM 777 C CA . GLU A 1 95 ? 15.785 -4.415 -13.902 1.00 96.75 95 GLU A CA 1
ATOM 778 C C . GLU A 1 95 ? 15.395 -3.192 -14.729 1.00 96.75 95 GLU A C 1
ATOM 780 O O . GLU A 1 95 ? 15.557 -3.231 -15.948 1.00 96.75 95 GLU A O 1
ATOM 785 N N . LEU A 1 96 ? 15.022 -2.077 -14.085 1.00 94.69 96 LEU A N 1
ATOM 786 C CA . LEU A 1 96 ? 14.767 -0.814 -14.788 1.00 94.69 96 LEU A CA 1
ATOM 787 C C . LEU A 1 96 ? 15.985 -0.379 -15.625 1.00 94.69 96 LEU A C 1
ATOM 789 O O . LEU A 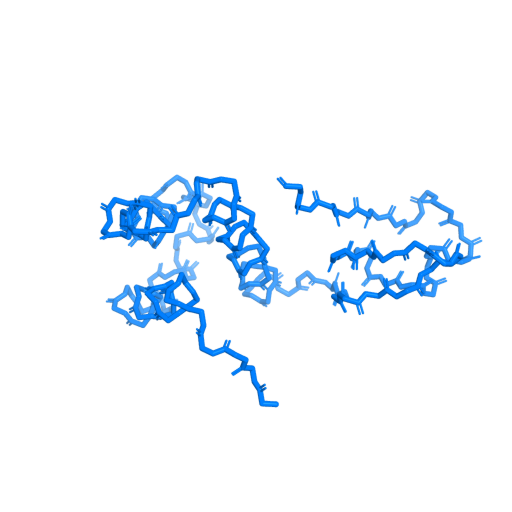1 96 ? 15.845 -0.022 -16.789 1.00 94.69 96 LEU A O 1
ATOM 793 N N . ARG A 1 97 ? 17.201 -0.460 -15.062 1.00 94.06 97 ARG A N 1
ATOM 794 C CA . ARG A 1 97 ? 18.446 -0.092 -15.766 1.00 94.06 97 ARG A CA 1
ATOM 795 C C . ARG A 1 97 ? 18.782 -1.016 -16.937 1.00 94.06 97 ARG A C 1
ATOM 797 O O . ARG A 1 97 ? 19.459 -0.577 -17.864 1.00 94.06 97 ARG A O 1
ATOM 804 N N . LYS A 1 98 ? 18.381 -2.289 -16.876 1.00 95.94 98 LYS A N 1
ATOM 805 C CA . LYS A 1 98 ? 18.597 -3.256 -17.963 1.00 95.94 98 LYS A CA 1
ATOM 806 C C . LYS A 1 98 ? 17.635 -3.005 -19.119 1.00 95.94 98 LYS A C 1
ATOM 808 O O . LYS A 1 98 ? 18.070 -2.986 -20.269 1.00 95.94 98 LYS A O 1
ATOM 813 N N . ASN A 1 99 ? 16.348 -2.858 -18.813 1.00 94.62 99 ASN A N 1
ATOM 814 C CA . ASN A 1 99 ? 15.291 -2.586 -19.778 1.00 94.62 99 ASN A CA 1
ATOM 815 C C . ASN A 1 99 ? 14.085 -1.951 -19.073 1.00 94.62 99 ASN A C 1
ATOM 817 O O . ASN A 1 99 ? 13.542 -2.529 -18.134 1.00 94.62 99 ASN A O 1
ATOM 821 N N . ASN A 1 100 ? 13.609 -0.817 -19.584 1.00 91.56 100 ASN A N 1
ATOM 822 C CA . ASN A 1 100 ? 12.457 -0.122 -19.014 1.00 91.56 100 ASN A CA 1
ATOM 823 C C . ASN A 1 100 ? 11.171 -0.965 -19.036 1.00 91.56 100 ASN A C 1
ATOM 825 O O . ASN A 1 100 ? 10.343 -0.809 -18.146 1.00 91.56 100 ASN A O 1
ATOM 829 N N . ASP A 1 101 ? 11.031 -1.901 -19.979 1.00 95.69 101 ASP A N 1
ATOM 830 C CA . ASP A 1 101 ? 9.867 -2.799 -20.047 1.00 95.69 101 ASP A CA 1
ATOM 831 C C . ASP A 1 101 ? 9.856 -3.865 -18.930 1.00 95.69 101 ASP A C 1
ATOM 833 O O . ASP A 1 101 ? 8.837 -4.519 -18.707 1.00 95.69 101 ASP A O 1
ATOM 837 N N . ASN A 1 102 ? 10.975 -4.055 -18.216 1.00 95.38 102 ASN A N 1
ATOM 838 C CA . ASN A 1 102 ? 11.088 -5.039 -17.134 1.00 95.38 102 ASN A CA 1
ATOM 839 C C . ASN A 1 102 ? 10.637 -4.494 -15.772 1.00 95.38 102 ASN A C 1
ATOM 841 O O . ASN A 1 102 ? 10.654 -5.240 -14.788 1.00 95.38 102 ASN A O 1
ATOM 845 N N . ALA A 1 103 ? 10.290 -3.209 -15.684 1.00 96.00 103 ALA A N 1
ATOM 846 C CA . ALA A 1 103 ? 9.989 -2.567 -14.419 1.00 96.00 103 ALA A CA 1
ATOM 847 C C . ALA A 1 103 ? 8.733 -1.692 -14.479 1.00 96.00 103 ALA A C 1
ATOM 849 O O . ALA A 1 103 ? 8.414 -1.073 -15.489 1.00 96.00 103 ALA A O 1
ATOM 850 N N . ILE A 1 104 ? 8.038 -1.615 -13.347 1.00 96.31 104 ILE A N 1
ATOM 851 C CA . ILE A 1 104 ? 6.927 -0.699 -13.102 1.00 96.31 104 ILE A CA 1
ATOM 852 C C . ILE A 1 104 ? 7.408 0.340 -12.098 1.00 96.31 104 ILE A C 1
ATOM 854 O O . ILE A 1 104 ? 7.892 -0.009 -11.021 1.00 96.31 104 ILE A O 1
ATOM 858 N N . VAL A 1 105 ? 7.249 1.612 -12.449 1.00 94.69 105 VAL A N 1
ATOM 859 C CA . VAL A 1 105 ? 7.503 2.753 -11.566 1.00 94.69 105 VAL A CA 1
ATOM 860 C C . VAL A 1 105 ? 6.166 3.256 -11.035 1.00 94.69 105 VAL A C 1
ATOM 862 O O . VAL A 1 105 ? 5.225 3.436 -11.807 1.00 94.69 105 VAL A O 1
ATOM 865 N N . ILE A 1 106 ? 6.083 3.483 -9.726 1.00 94.31 106 ILE A N 1
ATOM 866 C CA . ILE A 1 106 ? 4.895 4.017 -9.059 1.00 94.31 106 ILE A CA 1
ATOM 867 C C . ILE A 1 106 ? 5.279 5.32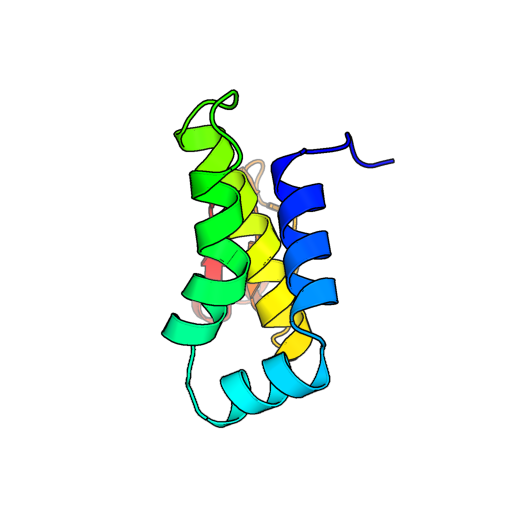2 -8.367 1.00 94.31 106 ILE A C 1
ATOM 869 O O . ILE A 1 106 ? 6.295 5.387 -7.671 1.00 94.31 106 ILE A O 1
ATOM 873 N N . LEU A 1 107 ? 4.448 6.341 -8.577 1.00 91.88 107 LEU A N 1
ATOM 874 C CA . LEU A 1 107 ? 4.553 7.653 -7.955 1.00 91.88 107 LEU A CA 1
ATOM 875 C C . LEU A 1 107 ? 3.223 7.968 -7.267 1.00 91.88 107 LEU A C 1
ATOM 877 O O . LEU A 1 107 ? 2.168 7.915 -7.905 1.00 91.88 107 LEU A O 1
ATOM 881 N N . PHE A 1 108 ? 3.283 8.252 -5.972 1.00 87.62 108 PHE A N 1
ATOM 882 C CA . PHE A 1 108 ? 2.152 8.655 -5.150 1.00 87.62 108 PHE A CA 1
ATOM 883 C C . PHE A 1 108 ? 2.217 10.172 -5.026 1.00 87.62 108 PHE A C 1
ATOM 885 O O . PHE A 1 108 ? 2.865 10.711 -4.136 1.00 87.62 108 PHE A O 1
ATOM 892 N N . PHE A 1 109 ? 1.609 10.836 -6.007 1.00 71.12 109 PHE A N 1
ATOM 893 C CA . PHE A 1 109 ? 1.398 12.274 -5.986 1.00 71.12 109 PHE A CA 1
ATOM 894 C C . PHE A 1 109 ? 0.341 12.568 -4.929 1.00 71.12 109 PHE A C 1
ATOM 896 O O . PHE A 1 109 ? -0.832 12.175 -5.136 1.00 71.12 109 PHE A O 1
#

Radius of gyration: 15.16 Å; chains: 1; bounding box: 32×34×35 Å

Sequence (109 aa):
MSENSPIKDALYENIENVGEEKIHQLLLNDKFSEIFEKIGEPVIQDIKSIEEYEKYGTLAESFTHYLFTEMLIPSQRKISFENIELDMIIPNLEELRKNNDNAIVILFF

pLDDT: mean 92.56, std 8.91, range [37.81, 97.69]